Protein AF-A0A2P8K9H3-F1 (afdb_monomer)

Secondary structure (DSSP, 8-state):
-EEEEEEEETTEEEEEEE-TTS-EEEEETTEEEEE-HHHHHHHHHHHH-PPTT-------PPPPPPPPP---PPPPPPPPPP-

Mean predicted aligned error: 15.36 Å

Solvent-accessible surface area (backbone atoms only — not comparable to full-atom values): 5689 Å² total; per-residue (Å²): 109,45,82,77,50,72,44,74,60,89,92,46,75,30,35,26,29,35,44,84,90,69,46,36,27,41,36,52,88,93,46,75,44,80,44,67,53,69,62,52,53,51,48,53,47,62,73,63,74,55,65,96,87,68,83,87,75,84,78,76,78,77,80,80,83,80,80,86,82,85,86,78,87,80,84,84,87,81,81,81,83,87,132

Foldseek 3Di:
DAFPAWDDDPPDIFTWDQDPVRFIWGDDPPDTHTDDPVVVVVVVCVVQVDDPPDDRDPPDDDDDDDDDDDDDDDDDDDDDDDD

Structure (mmCIF, N/CA/C/O backbone):
data_AF-A0A2P8K9H3-F1
#
_entry.id   AF-A0A2P8K9H3-F1
#
loop_
_atom_site.group_PDB
_atom_site.id
_atom_site.type_symbol
_atom_site.label_atom_id
_atom_site.label_alt_id
_atom_site.label_comp_id
_atom_site.label_asym_id
_atom_site.label_entity_id
_atom_site.label_seq_id
_atom_site.pdbx_PDB_ins_code
_atom_site.Cartn_x
_atom_site.Cartn_y
_atom_site.Cartn_z
_atom_site.occupancy
_atom_site.B_iso_or_equiv
_atom_site.auth_seq_id
_atom_site.auth_comp_id
_atom_site.auth_asym_id
_atom_site.auth_atom_id
_atom_site.pdbx_PDB_model_num
ATOM 1 N N . MET A 1 1 ? -11.157 -9.630 5.443 1.00 79.38 1 MET A N 1
ATOM 2 C CA . MET A 1 1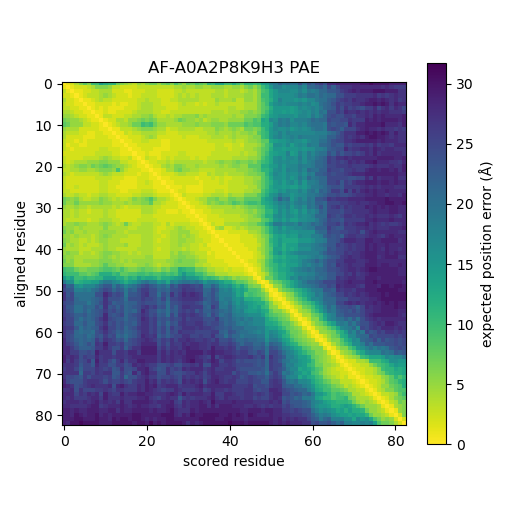 ? -9.848 -9.014 5.130 1.00 79.38 1 MET A CA 1
ATOM 3 C C . MET A 1 1 ? -9.932 -8.417 3.734 1.00 79.38 1 MET A C 1
ATOM 5 O O . MET A 1 1 ? -10.518 -9.060 2.873 1.00 79.38 1 MET A O 1
ATOM 9 N N . HIS A 1 2 ? -9.439 -7.198 3.521 1.00 88.69 2 HIS A N 1
ATOM 10 C CA . HIS A 1 2 ? -9.536 -6.482 2.242 1.00 88.69 2 HIS A CA 1
ATOM 11 C C . HIS A 1 2 ? -8.130 -6.109 1.751 1.00 88.69 2 HIS A C 1
ATOM 13 O O . HIS A 1 2 ? -7.395 -5.446 2.477 1.00 88.69 2 HIS A O 1
ATOM 19 N N . MET A 1 3 ? -7.756 -6.513 0.534 1.00 90.19 3 MET A N 1
ATOM 20 C CA . MET A 1 3 ? -6.470 -6.165 -0.092 1.00 90.19 3 MET A CA 1
ATOM 21 C C . MET A 1 3 ? -6.504 -4.753 -0.683 1.00 90.19 3 MET A C 1
ATOM 23 O O . MET A 1 3 ? -7.309 -4.473 -1.563 1.00 90.19 3 MET A O 1
ATOM 27 N N . LEU A 1 4 ? -5.631 -3.869 -0.206 1.00 87.44 4 LEU A N 1
ATOM 28 C CA . LEU A 1 4 ? -5.575 -2.461 -0.615 1.00 87.44 4 LEU A CA 1
ATOM 29 C C . LEU A 1 4 ? -4.521 -2.193 -1.690 1.00 87.44 4 LEU A C 1
ATOM 31 O O . LEU A 1 4 ? -4.618 -1.202 -2.406 1.00 87.44 4 LEU A O 1
ATOM 35 N N . GLY A 1 5 ? -3.510 -3.053 -1.798 1.00 88.44 5 GLY A N 1
ATOM 36 C CA . GLY A 1 5 ? -2.445 -2.911 -2.783 1.00 88.44 5 GLY A CA 1
ATOM 37 C C . GLY A 1 5 ? -1.144 -3.505 -2.278 1.00 88.44 5 GLY A C 1
ATOM 38 O O . GLY A 1 5 ? -1.136 -4.570 -1.668 1.00 88.44 5 GLY A O 1
ATOM 39 N N . THR A 1 6 ? -0.042 -2.803 -2.509 1.00 89.81 6 THR A N 1
ATOM 40 C CA . THR A 1 6 ? 1.297 -3.212 -2.075 1.00 89.81 6 THR A CA 1
ATOM 41 C C . THR A 1 6 ? 1.919 -2.152 -1.179 1.00 89.81 6 THR A C 1
ATOM 43 O O . THR A 1 6 ? 1.748 -0.958 -1.417 1.00 89.81 6 THR A O 1
ATOM 46 N N . VAL A 1 7 ? 2.681 -2.579 -0.179 1.00 87.69 7 VAL A N 1
ATOM 47 C CA . VAL A 1 7 ? 3.466 -1.715 0.705 1.00 87.69 7 VAL A CA 1
ATOM 48 C C . VAL A 1 7 ? 4.932 -2.120 0.642 1.00 87.69 7 VAL A C 1
ATOM 50 O O . VAL A 1 7 ? 5.260 -3.304 0.606 1.00 87.69 7 VAL A O 1
ATOM 53 N N . GLN A 1 8 ? 5.816 -1.125 0.629 1.00 88.12 8 GLN A N 1
ATOM 54 C CA . GLN A 1 8 ? 7.252 -1.327 0.757 1.00 88.12 8 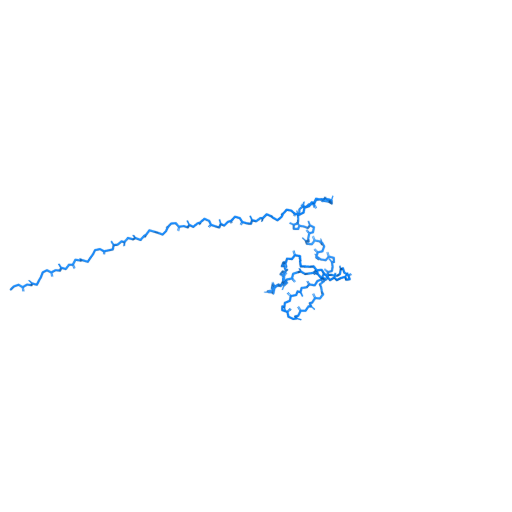GLN A CA 1
ATOM 55 C C . GLN A 1 8 ? 7.705 -0.884 2.148 1.00 88.12 8 GLN A C 1
ATOM 57 O O . GLN A 1 8 ? 7.466 0.253 2.560 1.00 88.12 8 GLN A O 1
ATOM 62 N N . ARG A 1 9 ? 8.397 -1.774 2.858 1.00 83.62 9 ARG A N 1
ATOM 63 C CA . ARG A 1 9 ? 9.013 -1.508 4.156 1.00 83.62 9 ARG A CA 1
ATOM 64 C C . ARG A 1 9 ? 10.495 -1.864 4.083 1.00 83.62 9 ARG A C 1
ATOM 66 O O . ARG A 1 9 ? 10.878 -3.031 4.106 1.00 83.62 9 ARG A O 1
ATOM 73 N N . GLY A 1 10 ? 11.336 -0.837 3.974 1.00 86.75 10 GLY A N 1
ATOM 74 C CA . GLY A 1 10 ? 12.765 -1.022 3.717 1.00 86.75 10 GLY A CA 1
ATOM 75 C C . GLY A 1 10 ? 12.995 -1.718 2.371 1.00 86.75 10 GLY A C 1
ATOM 76 O O . GLY A 1 10 ? 12.545 -1.229 1.334 1.00 86.75 10 GLY A O 1
ATOM 77 N N . MET A 1 11 ? 13.678 -2.863 2.398 1.00 88.19 11 MET A N 1
ATOM 78 C CA . MET A 1 11 ? 13.932 -3.698 1.215 1.00 88.19 11 MET A CA 1
ATOM 79 C C . MET A 1 11 ? 12.805 -4.688 0.897 1.00 88.19 11 MET A C 1
ATOM 81 O O . MET A 1 11 ? 12.821 -5.307 -0.163 1.00 88.19 11 MET A O 1
ATOM 85 N N . GLN A 1 12 ? 11.840 -4.864 1.800 1.00 85.38 12 GLN A N 1
ATOM 86 C CA . GLN A 1 12 ? 10.772 -5.838 1.624 1.00 85.38 12 GLN A CA 1
ATOM 87 C C . GLN A 1 12 ? 9.543 -5.175 1.002 1.00 85.38 12 GLN A C 1
ATOM 89 O O . GLN A 1 12 ? 9.107 -4.113 1.446 1.00 85.38 12 GLN A O 1
ATOM 94 N N . ILE A 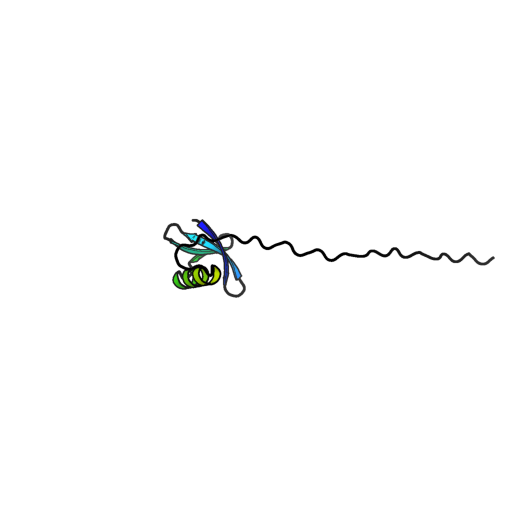1 13 ? 8.968 -5.821 -0.010 1.00 88.88 13 ILE A N 1
ATOM 95 C CA . ILE A 1 13 ? 7.699 -5.431 -0.629 1.00 88.88 13 ILE A CA 1
ATOM 96 C C . ILE A 1 13 ? 6.692 -6.531 -0.322 1.00 88.88 13 ILE A C 1
ATOM 98 O O . ILE A 1 13 ? 7.009 -7.709 -0.474 1.00 88.88 13 ILE A O 1
ATOM 102 N N . GLY A 1 14 ? 5.504 -6.143 0.125 1.00 91.44 14 GLY A N 1
ATOM 103 C CA . GLY A 1 14 ? 4.425 -7.066 0.439 1.00 91.44 14 GLY A CA 1
ATOM 104 C C . GLY A 1 14 ? 3.056 -6.521 0.103 1.00 91.44 14 GLY A C 1
ATOM 105 O O . GLY A 1 14 ? 2.910 -5.368 -0.303 1.00 91.44 14 GLY A O 1
ATOM 106 N N . ALA A 1 15 ? 2.036 -7.352 0.269 1.00 92.56 15 ALA A N 1
ATOM 107 C CA . ALA A 1 15 ? 0.665 -6.940 0.036 1.00 92.56 15 ALA A CA 1
ATOM 108 C C . ALA A 1 15 ? 0.143 -6.146 1.242 1.00 92.56 15 ALA A C 1
ATOM 110 O O . ALA A 1 15 ? 0.265 -6.578 2.384 1.00 92.56 15 ALA A O 1
ATOM 111 N N . LEU A 1 16 ? -0.432 -4.972 0.999 1.00 92.75 16 LEU A N 1
ATOM 112 C CA . LEU A 1 16 ? -1.099 -4.183 2.026 1.00 92.75 16 LEU A CA 1
ATOM 113 C C . LEU A 1 16 ? -2.548 -4.642 2.140 1.00 92.75 16 LEU A C 1
ATOM 115 O O . LEU A 1 16 ? -3.301 -4.570 1.168 1.00 92.75 16 LEU A O 1
ATOM 119 N N . ALA A 1 17 ? -2.959 -5.042 3.337 1.00 92.44 17 ALA A N 1
ATOM 120 C CA . ALA A 1 17 ? -4.320 -5.465 3.614 1.00 92.44 17 ALA A CA 1
ATOM 121 C C . ALA A 1 17 ? -4.893 -4.771 4.852 1.00 92.44 17 ALA A C 1
ATOM 123 O O . ALA A 1 17 ? -4.179 -4.432 5.793 1.00 92.44 17 ALA A O 1
ATOM 124 N N . ARG A 1 18 ? -6.213 -4.595 4.859 1.00 92.06 18 ARG A N 1
ATOM 125 C CA . ARG A 1 18 ? -6.996 -4.200 6.029 1.00 92.06 18 ARG A CA 1
ATOM 126 C C . ARG A 1 18 ? -7.654 -5.435 6.640 1.00 92.06 18 ARG A C 1
ATOM 128 O O . ARG A 1 18 ? -8.369 -6.169 5.946 1.00 92.06 18 ARG A O 1
ATOM 135 N N . LEU A 1 19 ? -7.411 -5.676 7.923 1.00 90.62 19 LEU A N 1
ATOM 136 C CA . LEU A 1 19 ? -8.035 -6.769 8.668 1.00 90.62 19 LEU A CA 1
ATOM 137 C C . LEU A 1 19 ? -9.480 -6.416 9.048 1.00 90.62 19 LEU A C 1
ATOM 139 O O . LEU A 1 19 ? -9.932 -5.285 8.856 1.00 90.62 19 LEU A O 1
ATOM 143 N N . ALA A 1 20 ? -10.232 -7.404 9.541 1.00 88.38 20 ALA A N 1
ATOM 144 C CA . ALA A 1 20 ? -11.644 -7.233 9.904 1.00 88.38 20 ALA A CA 1
ATOM 145 C C . ALA A 1 20 ? -11.830 -6.232 11.059 1.00 88.38 20 ALA A C 1
ATOM 147 O O . ALA A 1 20 ? -12.741 -5.414 11.056 1.00 88.38 20 ALA A O 1
ATOM 148 N N . ASP A 1 21 ? -10.883 -6.247 11.982 1.00 86.69 21 ASP A N 1
ATOM 149 C CA . ASP A 1 21 ? -10.672 -5.358 13.122 1.00 86.69 21 ASP A CA 1
ATOM 150 C C . ASP A 1 21 ? -10.202 -3.943 12.718 1.00 86.69 21 ASP A C 1
ATOM 152 O O . ASP A 1 21 ? -10.034 -3.057 13.554 1.00 86.69 21 ASP A O 1
ATOM 156 N N . GLY A 1 22 ? -10.033 -3.680 11.417 1.00 84.75 22 GLY A N 1
ATOM 157 C CA . GLY A 1 22 ? -9.726 -2.353 10.887 1.00 84.75 22 GLY A CA 1
ATOM 158 C C . GLY A 1 22 ? -8.269 -1.921 11.053 1.00 84.75 22 GLY A C 1
ATOM 159 O O . GLY A 1 22 ? -7.943 -0.779 10.716 1.00 84.75 22 GLY A O 1
ATOM 160 N N . THR A 1 23 ? -7.406 -2.814 11.538 1.00 90.12 23 THR A N 1
ATOM 161 C CA . THR A 1 23 ? -5.950 -2.670 11.502 1.00 90.12 23 THR A CA 1
ATOM 162 C C . THR A 1 23 ? -5.422 -2.886 10.082 1.00 90.12 23 THR A C 1
ATOM 164 O O . THR A 1 23 ? -6.093 -3.469 9.223 1.00 90.12 23 THR A O 1
ATOM 167 N N . TYR A 1 24 ? -4.220 -2.379 9.817 1.00 92.69 24 TYR A N 1
ATOM 168 C CA . TYR A 1 24 ? -3.516 -2.628 8.564 1.00 92.69 24 TYR A CA 1
ATOM 169 C C . TYR A 1 24 ? -2.432 -3.675 8.805 1.00 92.69 24 TYR A C 1
ATOM 171 O O . TYR A 1 24 ? -1.759 -3.635 9.836 1.00 92.69 24 TYR A O 1
ATOM 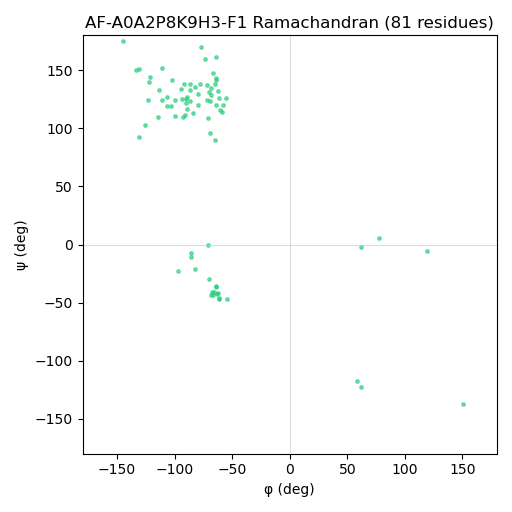179 N N . ALA A 1 25 ? -2.234 -4.574 7.846 1.00 92.81 25 ALA A N 1
ATOM 180 C CA . ALA A 1 25 ? -1.129 -5.518 7.850 1.00 92.81 25 ALA A CA 1
ATOM 181 C C . ALA A 1 25 ? -0.431 -5.593 6.498 1.00 92.81 25 ALA A C 1
ATOM 183 O O . ALA A 1 25 ? -1.044 -5.411 5.443 1.00 92.81 25 ALA A O 1
ATOM 184 N N . GLN A 1 26 ? 0.860 -5.895 6.560 1.00 93.00 26 GLN A N 1
ATOM 185 C CA . GLN A 1 26 ? 1.640 -6.360 5.433 1.00 93.00 26 GLN A CA 1
ATOM 186 C C . GLN A 1 26 ? 1.554 -7.886 5.395 1.00 93.00 26 GLN A C 1
ATOM 188 O O . GLN A 1 26 ? 1.860 -8.555 6.379 1.00 93.00 26 GLN A O 1
ATOM 193 N N . VAL A 1 27 ? 1.134 -8.424 4.257 1.00 92.06 27 VAL A N 1
ATOM 194 C CA . VAL A 1 27 ? 0.996 -9.859 4.017 1.00 92.06 27 VAL A CA 1
ATOM 195 C C . VAL A 1 27 ? 2.043 -10.294 3.006 1.00 92.06 27 VAL A C 1
ATOM 197 O O . VAL A 1 27 ? 2.102 -9.761 1.896 1.00 92.06 27 VAL A O 1
ATOM 200 N N . ASN A 1 28 ? 2.850 -11.273 3.400 1.00 92.50 28 ASN A N 1
ATOM 201 C CA . ASN A 1 28 ? 3.902 -11.879 2.597 1.00 92.50 28 ASN A CA 1
ATOM 202 C C . ASN A 1 28 ? 3.773 -13.399 2.657 1.00 92.50 28 ASN A C 1
ATOM 204 O O . ASN A 1 28 ? 4.310 -14.032 3.564 1.00 92.50 28 ASN A O 1
ATOM 208 N N . GLY A 1 29 ? 3.044 -13.975 1.697 1.00 86.31 29 GLY A N 1
ATOM 209 C CA . GLY A 1 29 ? 2.674 -15.390 1.749 1.00 86.31 29 GLY A CA 1
ATOM 210 C C . GLY A 1 29 ? 1.888 -15.676 3.029 1.00 86.31 29 GLY A C 1
ATOM 211 O O . GLY A 1 29 ? 0.843 -15.065 3.248 1.00 86.31 29 GLY A O 1
ATOM 212 N N . ASP A 1 30 ? 2.440 -16.530 3.887 1.00 89.38 30 ASP A N 1
ATOM 213 C CA . ASP A 1 30 ? 1.823 -16.933 5.158 1.00 89.38 30 ASP A CA 1
ATOM 214 C C . ASP A 1 30 ? 2.126 -15.979 6.325 1.00 89.38 30 ASP A C 1
ATOM 216 O O . ASP A 1 30 ? 1.562 -16.111 7.411 1.00 89.38 30 ASP A O 1
ATOM 220 N N . VAL A 1 31 ? 3.013 -15.000 6.127 1.00 88.06 31 VAL A N 1
ATOM 221 C CA . VAL A 1 31 ? 3.388 -14.044 7.172 1.00 88.06 31 VAL A CA 1
ATOM 222 C C . VAL A 1 31 ? 2.465 -12.832 7.121 1.00 88.06 31 VAL A C 1
ATOM 224 O O . VAL A 1 31 ? 2.405 -12.127 6.111 1.00 88.06 31 VAL A O 1
ATOM 227 N N . VAL A 1 32 ? 1.783 -12.557 8.235 1.00 90.94 32 VAL A N 1
ATOM 228 C CA . VAL A 1 32 ? 0.941 -11.369 8.427 1.00 90.94 32 VAL A CA 1
ATOM 229 C C . VAL A 1 32 ? 1.552 -10.500 9.520 1.00 90.94 32 VAL A C 1
ATOM 231 O O . VAL A 1 32 ? 1.523 -10.853 10.696 1.00 90.94 32 VAL A O 1
ATOM 234 N N . GLU A 1 33 ? 2.087 -9.343 9.142 1.00 91.38 33 GLU A N 1
ATOM 235 C CA . GLU A 1 33 ? 2.635 -8.367 10.085 1.00 91.38 33 GLU A CA 1
ATOM 236 C C . GLU A 1 33 ? 1.710 -7.165 10.226 1.00 91.38 33 G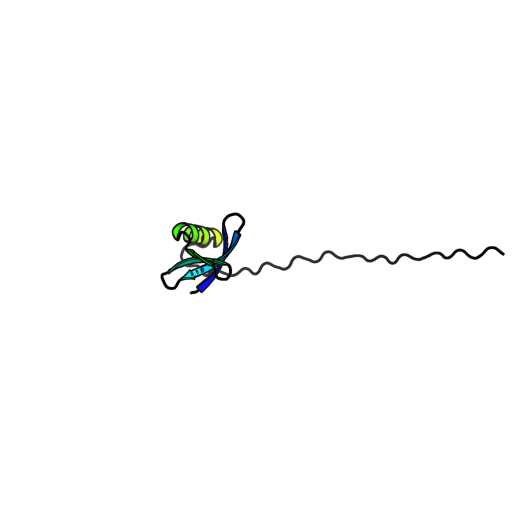LU A C 1
ATOM 238 O O . GLU A 1 33 ? 1.488 -6.420 9.270 1.00 91.38 33 GLU A O 1
ATOM 243 N N . VAL A 1 34 ? 1.214 -6.924 11.440 1.00 91.75 34 VAL A N 1
ATOM 244 C CA . VAL A 1 34 ? 0.435 -5.720 11.744 1.00 91.75 34 VAL A CA 1
ATOM 245 C C . VAL A 1 34 ? 1.345 -4.493 11.681 1.00 91.75 34 VAL A C 1
ATOM 247 O O . VAL A 1 34 ? 2.402 -4.436 12.310 1.00 91.75 34 VAL A O 1
ATOM 250 N N . ILE A 1 35 ? 0.916 -3.486 10.927 1.00 89.25 35 ILE A N 1
ATOM 251 C CA . ILE A 1 35 ? 1.649 -2.238 10.706 1.00 89.25 35 ILE A CA 1
ATOM 252 C C . ILE A 1 35 ? 0.947 -1.072 11.391 1.00 89.25 35 ILE A C 1
ATOM 254 O O . ILE A 1 35 ? -0.269 -1.050 11.587 1.00 89.25 35 ILE A O 1
ATOM 258 N N . ASN A 1 36 ? 1.745 -0.071 11.766 1.00 87.12 36 ASN A N 1
ATOM 259 C CA . ASN A 1 36 ? 1.253 1.102 12.474 1.00 87.12 36 ASN A CA 1
ATOM 260 C C . ASN A 1 36 ? 0.210 1.851 11.628 1.00 87.12 36 ASN A C 1
ATOM 262 O O . ASN A 1 36 ? 0.525 2.419 10.577 1.00 87.12 36 ASN A O 1
ATOM 266 N N . LYS A 1 37 ? -1.022 1.880 12.143 1.00 85.81 37 LYS A N 1
ATOM 267 C CA . LYS A 1 37 ? -2.195 2.459 11.492 1.00 85.81 37 LYS A CA 1
ATOM 268 C C . LYS A 1 37 ? -1.986 3.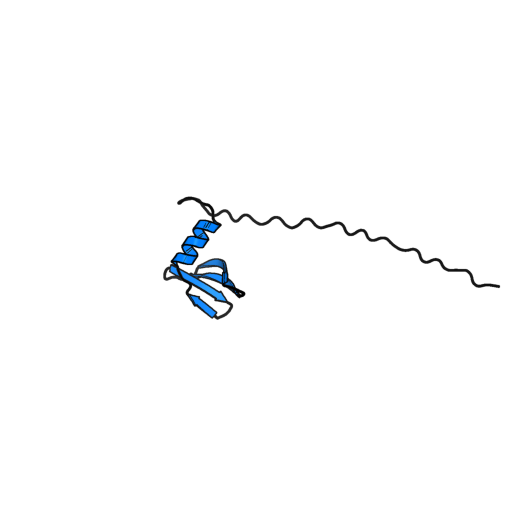913 11.076 1.00 85.81 37 LYS A C 1
ATOM 270 O O . LYS A 1 37 ? -2.238 4.251 9.924 1.00 85.81 37 LYS A O 1
ATOM 275 N N . SER A 1 38 ? -1.452 4.748 11.965 1.00 85.00 38 SER A N 1
ATOM 276 C CA . SER A 1 38 ? -1.287 6.182 11.711 1.00 85.00 38 SER A CA 1
ATOM 277 C C . SER A 1 38 ? -0.325 6.462 10.556 1.00 85.00 38 SER A C 1
ATOM 279 O O . SER A 1 38 ? -0.563 7.366 9.759 1.00 85.00 38 SER A O 1
ATOM 281 N N . ARG A 1 39 ? 0.746 5.665 10.421 1.00 80.62 39 ARG A N 1
ATOM 282 C CA . ARG A 1 39 ? 1.698 5.807 9.305 1.00 80.62 39 ARG A CA 1
ATOM 283 C C . ARG A 1 39 ? 1.067 5.438 7.965 1.00 80.62 39 ARG A C 1
ATOM 285 O O . ARG A 1 39 ? 1.298 6.137 6.984 1.00 80.62 39 ARG A O 1
ATOM 292 N N . ILE A 1 40 ? 0.267 4.373 7.932 1.00 85.00 40 ILE A N 1
ATOM 293 C CA . ILE A 1 40 ? -0.433 3.945 6.715 1.00 85.00 40 ILE A CA 1
ATOM 294 C C . ILE A 1 40 ? -1.515 4.945 6.331 1.00 85.00 40 ILE A C 1
ATOM 296 O O . ILE A 1 40 ? -1.599 5.320 5.171 1.00 85.00 40 ILE A O 1
ATOM 300 N N . GLU A 1 41 ? -2.294 5.446 7.286 1.00 84.75 41 GLU A N 1
ATOM 301 C CA . GLU A 1 41 ? -3.303 6.468 7.004 1.00 84.75 41 GLU A CA 1
ATOM 302 C C . GLU A 1 41 ? -2.684 7.766 6.488 1.00 84.75 41 GLU A C 1
ATOM 304 O O . GLU A 1 41 ? -3.199 8.348 5.534 1.00 84.75 41 GLU A O 1
ATOM 309 N N . PHE A 1 42 ? -1.563 8.205 7.067 1.00 81.81 42 PHE A N 1
ATOM 310 C CA . PHE A 1 42 ? -0.829 9.362 6.564 1.00 81.81 42 PHE A CA 1
ATOM 311 C C . PHE A 1 42 ? -0.325 9.132 5.133 1.00 81.81 42 PHE A C 1
ATOM 313 O O . PHE A 1 42 ? -0.527 9.979 4.265 1.00 81.81 42 PHE A O 1
ATOM 320 N N . ALA A 1 43 ? 0.276 7.969 4.865 1.00 78.56 43 ALA A N 1
ATOM 321 C CA . ALA A 1 43 ? 0.788 7.621 3.542 1.00 78.56 43 ALA A CA 1
ATOM 322 C C . ALA A 1 43 ? -0.326 7.472 2.497 1.00 78.56 43 ALA A C 1
ATOM 324 O O . ALA A 1 43 ? -0.175 7.960 1.384 1.00 78.56 43 ALA A O 1
ATOM 325 N N . LEU A 1 44 ? -1.459 6.859 2.850 1.00 78.75 44 LEU A N 1
ATOM 326 C CA . LEU A 1 44 ? -2.629 6.751 1.977 1.00 78.75 44 LEU A CA 1
ATOM 327 C C . LEU A 1 44 ? -3.204 8.135 1.662 1.00 78.75 44 LEU A C 1
ATOM 329 O O . LEU A 1 44 ? -3.512 8.416 0.506 1.00 78.75 44 LEU A O 1
ATOM 333 N N . ARG A 1 45 ? -3.291 9.031 2.656 1.00 73.81 45 ARG A N 1
ATOM 334 C CA . ARG A 1 45 ? -3.709 10.426 2.426 1.00 73.81 45 ARG A CA 1
ATOM 335 C C . ARG A 1 45 ? -2.750 11.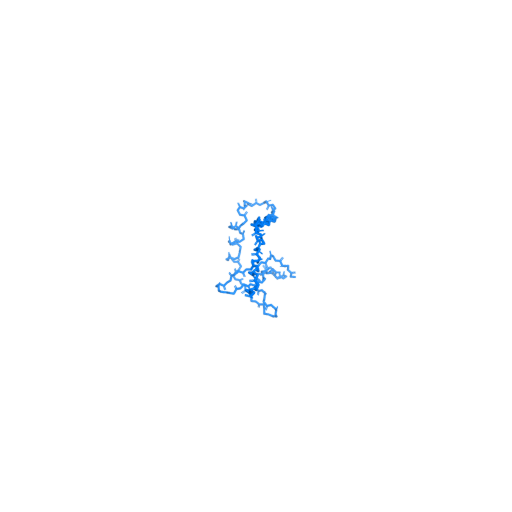153 1.486 1.00 73.81 45 ARG A C 1
ATOM 337 O O . ARG A 1 45 ? -3.202 11.811 0.556 1.00 73.81 45 ARG A O 1
ATOM 344 N N . ALA A 1 46 ? -1.445 11.013 1.707 1.00 70.00 46 ALA A N 1
ATOM 345 C CA . ALA A 1 46 ? -0.422 11.653 0.886 1.00 70.00 46 ALA A CA 1
ATOM 346 C C . ALA A 1 46 ? -0.394 11.107 -0.553 1.00 70.00 46 ALA A C 1
ATOM 348 O O . ALA A 1 46 ? -0.317 11.884 -1.499 1.00 70.00 46 ALA A O 1
ATOM 349 N N . ALA A 1 47 ? -0.498 9.787 -0.723 1.00 65.81 47 ALA A N 1
ATOM 350 C CA . ALA A 1 47 ? -0.434 9.118 -2.022 1.00 65.81 47 ALA A CA 1
ATOM 351 C C . ALA A 1 47 ? -1.660 9.393 -2.899 1.00 65.81 47 ALA A C 1
ATOM 353 O O . ALA A 1 47 ? -1.551 9.408 -4.121 1.00 65.81 47 ALA A O 1
ATOM 354 N N . THR A 1 48 ? -2.820 9.617 -2.282 1.00 61.03 48 THR A N 1
ATOM 355 C CA . THR A 1 48 ? -4.057 9.864 -3.027 1.00 61.03 48 THR A CA 1
ATOM 356 C C . THR A 1 48 ? -4.167 11.330 -3.468 1.00 61.03 48 THR A C 1
ATOM 358 O O . THR A 1 48 ? -4.893 11.627 -4.407 1.00 61.03 48 THR A O 1
ATOM 361 N N . GLY A 1 49 ? -3.457 12.274 -2.828 1.00 51.09 49 GLY A N 1
ATOM 362 C CA . GLY A 1 49 ? -3.549 13.716 -3.134 1.00 51.09 49 GLY A CA 1
ATOM 363 C C . GLY A 1 49 ? -4.941 14.333 -2.906 1.00 51.09 49 GLY A C 1
ATOM 364 O O . GLY A 1 49 ? -5.131 15.537 -3.065 1.00 51.09 49 GLY A O 1
ATOM 365 N N . THR A 1 50 ? -5.915 13.517 -2.514 1.00 47.34 50 THR A N 1
ATOM 366 C CA . THR A 1 50 ? -7.327 13.856 -2.392 1.00 47.34 50 THR A CA 1
ATOM 367 C C . THR A 1 50 ? -7.633 14.458 -1.034 1.00 47.34 50 THR A C 1
ATOM 369 O O . THR A 1 50 ? -7.284 13.925 0.025 1.00 47.34 50 THR A O 1
ATOM 372 N N . ARG A 1 51 ? -8.373 15.562 -1.092 1.00 53.09 51 ARG A N 1
ATOM 373 C CA . ARG A 1 51 ? -9.077 16.161 0.042 1.00 53.09 51 ARG A CA 1
ATOM 374 C C . ARG A 1 51 ? -10.162 15.184 0.544 1.00 53.09 51 ARG A C 1
ATOM 376 O O . ARG A 1 51 ? -10.530 14.260 -0.183 1.00 53.09 51 ARG A O 1
ATOM 383 N N . PRO A 1 52 ? -10.678 15.340 1.777 1.00 45.59 52 PRO A N 1
ATOM 384 C CA . PRO A 1 52 ? -11.665 14.409 2.323 1.00 45.59 52 PRO A CA 1
ATOM 385 C C . PRO A 1 52 ? -12.912 14.333 1.420 1.00 45.59 52 PRO A C 1
ATOM 387 O O . PRO A 1 52 ? -13.566 15.352 1.224 1.00 45.59 52 PRO A O 1
ATOM 390 N N . GLY A 1 53 ? -13.234 13.142 0.892 1.00 54.25 53 GLY A N 1
ATOM 391 C CA . GLY A 1 53 ? -14.483 12.867 0.159 1.00 54.25 53 GLY A CA 1
ATOM 392 C C . GLY A 1 53 ? -14.360 12.418 -1.304 1.00 54.25 53 GLY A C 1
ATOM 393 O O . GLY A 1 53 ? -15.377 12.057 -1.888 1.00 54.25 53 GLY A O 1
ATOM 394 N N . GLU A 1 54 ? -13.167 12.398 -1.905 1.00 44.84 54 GLU A N 1
ATOM 395 C CA . GLU A 1 54 ? -13.010 12.005 -3.318 1.00 44.84 54 GLU A CA 1
ATO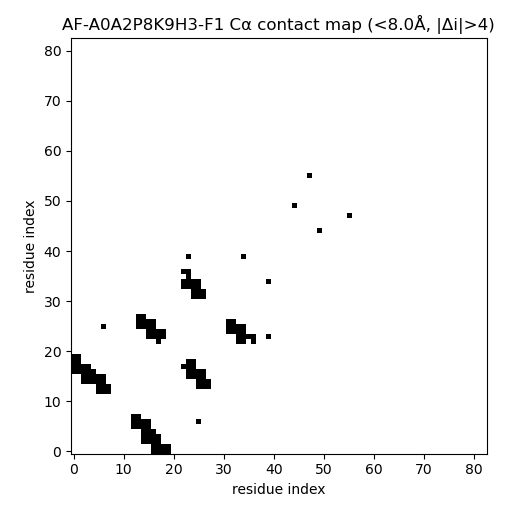M 396 C C . GLU A 1 54 ? -12.718 10.501 -3.513 1.00 44.84 54 GLU A C 1
ATOM 398 O O . GLU A 1 54 ? -11.907 9.930 -2.775 1.00 44.84 54 GLU A O 1
ATOM 403 N N . PRO A 1 55 ? -13.343 9.835 -4.506 1.00 48.50 55 PRO A N 1
ATOM 404 C CA . PRO A 1 55 ? -13.069 8.438 -4.823 1.00 48.50 55 PRO A CA 1
ATOM 405 C C . PRO A 1 55 ? -11.699 8.263 -5.498 1.00 48.50 55 PRO A C 1
ATOM 407 O O . PRO A 1 55 ? -11.323 9.005 -6.403 1.00 48.50 55 PRO A O 1
ATOM 410 N N . ILE A 1 56 ? -10.964 7.231 -5.074 1.00 54.53 56 ILE A N 1
ATOM 411 C CA . ILE A 1 56 ? -9.631 6.887 -5.585 1.00 54.53 56 ILE A CA 1
ATOM 412 C C . ILE A 1 56 ? -9.757 6.335 -7.011 1.00 54.53 56 ILE A C 1
ATOM 414 O O . ILE A 1 56 ? -10.236 5.219 -7.215 1.00 54.53 56 ILE A O 1
ATOM 418 N N . VAL A 1 57 ? -9.312 7.101 -8.007 1.00 55.44 57 VAL A N 1
ATOM 419 C CA . VAL A 1 57 ? -9.241 6.643 -9.401 1.00 55.44 57 VAL A CA 1
ATOM 420 C C . VAL A 1 57 ? -7.932 5.880 -9.605 1.00 55.44 57 VAL A C 1
ATOM 422 O O . VAL A 1 57 ? -6.847 6.458 -9.560 1.00 55.44 57 VAL A O 1
ATOM 425 N N . ASN A 1 58 ? -8.024 4.572 -9.856 1.00 56.16 58 ASN A N 1
ATOM 426 C CA . ASN A 1 58 ? -6.888 3.746 -10.270 1.00 56.16 58 ASN A CA 1
ATOM 427 C C . ASN A 1 58 ? -6.382 4.200 -11.651 1.00 56.16 58 ASN A C 1
ATOM 429 O O . ASN A 1 58 ? -6.833 3.706 -12.687 1.00 56.16 58 ASN A O 1
ATOM 433 N N . LEU A 1 59 ? -5.433 5.136 -11.681 1.00 58.09 59 LEU A N 1
ATOM 434 C CA . LEU A 1 59 ? -4.738 5.534 -12.904 1.00 58.09 59 LEU A CA 1
ATOM 435 C C . LEU A 1 59 ? -3.833 4.384 -13.363 1.00 58.09 59 LEU A C 1
ATOM 437 O O . LEU A 1 59 ? -2.709 4.200 -12.894 1.00 58.09 59 LEU A O 1
ATOM 441 N N . ARG A 1 60 ? -4.353 3.572 -14.285 1.00 60.31 60 ARG A N 1
ATOM 442 C CA . ARG A 1 60 ? -3.619 2.497 -14.955 1.00 60.31 60 ARG A CA 1
ATOM 443 C C . ARG A 1 60 ? -2.418 3.116 -15.683 1.00 60.31 60 ARG A C 1
ATOM 445 O O . ARG A 1 60 ? -2.599 3.896 -16.615 1.00 60.31 60 ARG A O 1
ATOM 452 N N . ARG A 1 61 ? -1.195 2.792 -15.245 1.00 62.09 61 ARG A N 1
ATOM 453 C CA . ARG A 1 61 ? 0.049 3.259 -15.880 1.00 62.09 61 ARG A CA 1
ATOM 454 C C . ARG A 1 61 ? 0.031 2.873 -17.372 1.00 62.09 61 ARG A C 1
ATOM 456 O O . ARG A 1 61 ? -0.154 1.688 -17.660 1.00 62.09 61 ARG A O 1
ATOM 463 N N . PRO A 1 62 ? 0.221 3.818 -18.311 1.00 65.19 62 PRO A N 1
ATOM 464 C CA . PRO A 1 62 ? 0.288 3.481 -19.727 1.00 65.19 62 PRO A CA 1
ATOM 465 C C . PRO A 1 62 ? 1.516 2.592 -20.007 1.00 65.19 62 PRO A C 1
ATOM 467 O O . PRO A 1 62 ? 2.558 2.777 -19.368 1.00 65.19 62 PRO A O 1
ATOM 470 N N . PRO A 1 63 ? 1.412 1.607 -20.919 1.00 66.69 63 PRO A N 1
ATOM 471 C CA . PRO A 1 63 ? 2.533 0.740 -21.268 1.00 66.69 63 PRO A CA 1
ATOM 472 C C . PRO A 1 63 ? 3.663 1.551 -21.915 1.00 66.69 63 PRO A C 1
ATOM 474 O O . PRO A 1 63 ? 3.415 2.474 -22.692 1.00 66.69 63 PRO A O 1
ATOM 477 N N . ALA A 1 64 ? 4.910 1.210 -21.583 1.00 72.12 64 ALA A N 1
ATOM 478 C CA . ALA A 1 64 ? 6.087 1.857 -22.153 1.00 72.12 64 ALA A CA 1
ATOM 479 C C . ALA A 1 64 ? 6.146 1.623 -23.674 1.00 72.12 64 ALA A C 1
ATOM 481 O O . ALA A 1 64 ? 5.979 0.496 -24.139 1.00 72.12 64 ALA A O 1
ATOM 482 N N . SER A 1 65 ? 6.376 2.694 -24.436 1.00 72.31 65 SER A N 1
ATOM 483 C CA . SER A 1 65 ? 6.503 2.650 -25.897 1.00 72.31 65 SER A CA 1
ATOM 484 C C . SER A 1 65 ? 7.686 1.766 -26.308 1.00 72.31 65 SER A C 1
ATOM 486 O O . SER A 1 65 ? 8.806 1.963 -25.832 1.00 72.31 65 SER A O 1
ATOM 488 N N . ALA A 1 66 ? 7.439 0.775 -27.166 1.00 67.81 66 ALA A N 1
ATOM 489 C CA . ALA A 1 66 ? 8.465 -0.145 -27.642 1.00 67.81 66 ALA A CA 1
ATOM 490 C C . ALA A 1 66 ? 9.419 0.567 -28.619 1.00 67.81 66 ALA A C 1
ATOM 492 O O . ALA A 1 66 ? 8.993 1.127 -29.628 1.00 67.81 66 ALA A O 1
ATOM 493 N N . VAL A 1 67 ? 10.721 0.531 -28.327 1.00 71.25 67 VAL A N 1
ATOM 494 C CA . VAL A 1 67 ? 11.771 1.076 -29.202 1.00 71.25 67 VAL A CA 1
ATOM 495 C C . VAL A 1 67 ? 11.895 0.190 -30.456 1.00 71.25 67 VAL A C 1
ATOM 497 O O . VAL A 1 67 ? 11.989 -1.032 -30.313 1.00 71.25 67 VAL A O 1
ATOM 500 N N . PRO A 1 68 ? 11.907 0.745 -31.684 1.00 73.50 68 PRO A N 1
ATOM 501 C CA . PRO A 1 68 ? 11.997 -0.058 -32.901 1.00 73.50 68 PRO A CA 1
ATOM 502 C C . PRO A 1 68 ? 13.382 -0.704 -33.046 1.00 73.50 68 PRO A C 1
ATOM 504 O O . PRO A 1 68 ? 14.406 -0.022 -33.081 1.00 73.50 68 PRO A O 1
ATOM 507 N N . VAL A 1 69 ? 13.415 -2.033 -33.172 1.00 78.75 69 VAL A N 1
ATOM 508 C CA . VAL A 1 69 ? 14.637 -2.798 -33.461 1.00 78.75 69 VAL A CA 1
ATOM 509 C C . VAL A 1 69 ? 14.806 -2.917 -34.975 1.00 78.75 69 VAL A C 1
ATOM 511 O O . VAL A 1 69 ? 13.995 -3.546 -35.652 1.00 78.75 69 VAL A O 1
ATOM 514 N N . VAL A 1 70 ? 15.880 -2.340 -35.519 1.00 81.25 70 VAL A N 1
ATOM 515 C CA . VAL A 1 70 ? 16.220 -2.454 -36.946 1.00 81.25 70 VAL A CA 1
ATOM 516 C C . VAL A 1 70 ? 17.163 -3.636 -37.158 1.00 81.25 70 VAL A C 1
ATOM 518 O O . VAL A 1 70 ? 18.337 -3.587 -36.795 1.00 81.25 70 VAL A O 1
ATOM 521 N N . ILE A 1 71 ? 16.667 -4.701 -37.789 1.00 80.38 71 ILE A N 1
ATOM 522 C CA . ILE A 1 71 ? 17.474 -5.875 -38.146 1.00 80.38 71 ILE A CA 1
ATOM 523 C C . ILE A 1 71 ? 18.046 -5.680 -39.557 1.00 80.38 71 ILE A C 1
ATOM 525 O O . ILE A 1 71 ? 17.317 -5.718 -40.547 1.00 80.38 71 ILE A O 1
ATOM 529 N N . LYS A 1 72 ? 19.369 -5.500 -39.672 1.00 81.12 72 LYS A N 1
ATOM 530 C CA . LYS A 1 72 ? 20.065 -5.378 -40.966 1.00 81.12 72 LYS A CA 1
ATOM 531 C C . LYS A 1 72 ? 20.715 -6.705 -41.371 1.00 81.12 72 LYS A C 1
ATOM 533 O O . LYS A 1 72 ? 21.721 -7.117 -40.797 1.00 81.12 72 LYS A O 1
ATOM 538 N N . LYS A 1 73 ? 20.178 -7.351 -42.410 1.00 81.06 73 LYS A N 1
ATOM 539 C CA . LYS A 1 73 ? 20.735 -8.577 -43.011 1.00 81.06 73 LYS A CA 1
ATOM 540 C C . LYS A 1 73 ? 22.115 -8.300 -43.633 1.00 81.06 73 LYS A C 1
ATOM 542 O O . LYS A 1 73 ? 22.221 -7.495 -44.559 1.00 81.06 73 LYS A O 1
ATOM 547 N N . ARG A 1 74 ? 23.171 -8.978 -43.165 1.00 77.88 74 ARG A N 1
ATOM 548 C CA . ARG A 1 74 ? 24.505 -8.948 -43.800 1.00 77.88 74 ARG A CA 1
ATOM 549 C C . ARG A 1 74 ? 24.560 -9.928 -44.977 1.00 77.88 74 ARG A C 1
ATOM 551 O O . ARG A 1 74 ? 24.090 -11.057 -44.865 1.00 77.88 74 ARG A O 1
ATOM 558 N N . ARG A 1 75 ? 25.131 -9.494 -46.105 1.00 80.25 75 ARG A N 1
ATOM 559 C CA . ARG A 1 75 ? 25.423 -10.358 -47.261 1.00 80.25 75 ARG A CA 1
ATOM 560 C C . ARG A 1 75 ? 26.795 -11.011 -47.068 1.00 80.25 75 ARG A C 1
ATOM 562 O O . ARG A 1 75 ? 27.726 -10.342 -46.628 1.00 80.25 75 ARG A O 1
ATOM 569 N N . ARG A 1 76 ? 26.907 -12.301 -47.390 1.00 80.88 76 ARG A N 1
ATOM 570 C CA . ARG A 1 76 ? 28.171 -13.050 -47.402 1.00 80.88 76 ARG A CA 1
ATOM 571 C C . ARG A 1 76 ? 28.742 -12.998 -48.818 1.00 80.88 76 ARG A C 1
ATOM 573 O O . ARG A 1 76 ? 28.034 -13.351 -49.755 1.00 80.88 76 ARG A O 1
ATOM 580 N N . ILE A 1 77 ? 29.984 -12.544 -48.962 1.00 79.88 77 ILE A N 1
ATOM 581 C CA . ILE A 1 77 ? 30.719 -12.595 -50.231 1.00 79.88 77 ILE A CA 1
ATOM 582 C C . ILE A 1 77 ? 31.442 -13.943 -50.270 1.00 79.88 77 ILE A C 1
ATOM 584 O O . ILE A 1 77 ? 32.128 -14.296 -49.311 1.00 79.88 77 ILE A O 1
ATOM 588 N N . VAL A 1 78 ? 31.242 -14.709 -51.340 1.00 79.25 78 VAL A N 1
ATOM 589 C CA . VAL A 1 78 ? 31.987 -15.943 -51.618 1.00 79.25 78 VAL A CA 1
ATOM 590 C C . VAL A 1 78 ? 32.998 -15.596 -52.705 1.00 79.25 78 VAL A C 1
ATOM 592 O O . VAL A 1 78 ? 32.602 -15.124 -53.768 1.00 79.25 78 VAL A O 1
ATOM 595 N N . LEU A 1 79 ? 34.287 -15.755 -52.408 1.00 77.69 79 LEU A N 1
ATOM 596 C CA . LEU A 1 79 ? 35.358 -15.593 -53.391 1.00 77.69 79 LEU A CA 1
ATOM 597 C C . LEU A 1 79 ? 35.423 -16.854 -54.271 1.00 77.69 79 LEU A C 1
ATOM 599 O O . LEU A 1 79 ? 35.263 -17.955 -53.734 1.00 77.69 79 LEU A O 1
ATOM 603 N N . PRO A 1 80 ? 35.605 -16.717 -55.596 1.00 79.62 80 PRO A N 1
ATOM 604 C CA . PRO A 1 80 ? 35.746 -17.862 -56.487 1.00 79.62 80 PRO A CA 1
ATOM 605 C C . PRO A 1 80 ? 37.050 -18.627 -56.196 1.00 79.62 80 PRO A C 1
ATOM 607 O O . PRO A 1 80 ? 38.034 -18.004 -55.793 1.00 79.62 80 PRO A O 1
ATOM 610 N N . PRO A 1 81 ? 37.069 -19.960 -56.377 1.00 73.69 81 PRO A N 1
ATOM 611 C CA . PRO A 1 81 ? 38.292 -20.747 -56.258 1.00 73.69 81 PRO A CA 1
ATOM 612 C C . PRO A 1 81 ? 39.249 -20.414 -57.413 1.00 73.69 81 PRO A C 1
ATOM 614 O O . PRO A 1 81 ? 38.815 -20.314 -58.562 1.00 73.69 81 PRO A O 1
ATOM 617 N N . GLU A 1 82 ? 40.529 -20.216 -57.092 1.00 66.88 82 GLU A N 1
ATOM 618 C CA . GLU A 1 82 ? 41.594 -20.015 -58.082 1.00 66.88 82 GLU A CA 1
ATOM 619 C C . GLU A 1 82 ? 41.781 -21.286 -58.928 1.00 66.88 82 GLU A C 1
ATOM 621 O O . GLU A 1 82 ? 41.691 -22.400 -58.404 1.00 66.88 82 GLU A O 1
ATOM 626 N N . ALA A 1 83 ? 41.963 -21.089 -60.238 1.00 60.72 83 ALA A N 1
ATOM 627 C CA . ALA A 1 83 ? 42.127 -22.132 -61.251 1.00 60.72 83 ALA A CA 1
ATOM 628 C C . ALA A 1 83 ? 43.595 -22.536 -61.424 1.00 60.72 83 ALA A C 1
ATOM 630 O O . ALA A 1 83 ? 44.461 -21.637 -61.318 1.00 60.72 83 ALA A O 1
#

pLDDT: mean 78.1, std 13.44, range [44.84, 93.0]

Sequence (83 aa):
MHMLGTVQRGMQIGALARLADGTYAQVNGDVVEVINKSRIEFALRAATGTRPGEPIVNLRRPPASAVPVVIKKRRRIVLPPEA

Radius of gyrati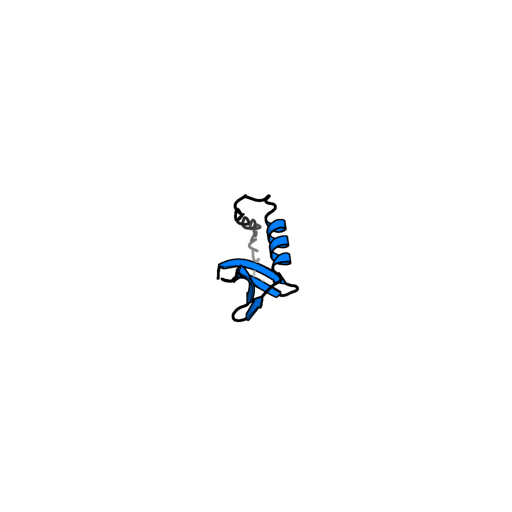on: 26.37 Å; Cα contacts (8 Å, |Δi|>4): 70; chains: 1; bounding box: 57×38×74 Å

Nearest PDB structures (foldseek):
  7ydt-assembly2_B  TM=3.562E-01  e=3.035E+00  Mus musculus
  8vol-assembly2_E  TM=2.249E-01  e=7.434E+00  Bacteriophage P2